Protein AF-W2Y9L9-F1 (afdb_monomer_lite)

Foldseek 3Di:
DVLVVVLVVVCVVDPDLPDEEDADEDDPPPPPPNCVSCPPPNHDYDHDYDPPPPLVPDPCSVQQVVQLVVVCVVPPDDDPVSSVVSSVVSVVVSVVVD

pLDDT: mean 76.4, std 12.86, range [44.5, 93.31]

Structure (mmCIF, N/CA/C/O backbone):
data_AF-W2Y9L9-F1
#
_entry.id   AF-W2Y9L9-F1
#
loop_
_atom_site.group_PDB
_atom_site.id
_atom_site.type_symbol
_atom_site.label_atom_id
_atom_site.label_alt_id
_atom_site.label_comp_id
_atom_site.label_asym_id
_atom_site.label_entity_id
_atom_site.label_seq_id
_atom_site.pdbx_PDB_ins_code
_atom_site.Cartn_x
_atom_site.Cartn_y
_atom_site.Cartn_z
_atom_site.occupancy
_atom_site.B_iso_or_equiv
_atom_site.auth_seq_id
_atom_site.auth_comp_id
_atom_site.auth_asym_id
_atom_site.auth_atom_id
_atom_site.pdbx_PDB_model_num
ATOM 1 N N . MET A 1 1 ? 0.548 -21.871 -11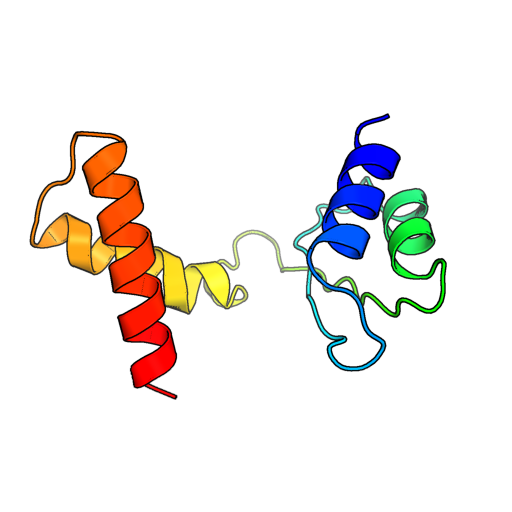.681 1.00 62.22 1 MET A N 1
ATOM 2 C CA . MET A 1 1 ? 1.281 -21.067 -10.677 1.00 62.22 1 MET A CA 1
ATOM 3 C C . MET A 1 1 ? 0.436 -19.873 -10.219 1.00 62.22 1 MET A C 1
ATOM 5 O O . MET A 1 1 ? -0.662 -19.653 -10.718 1.00 62.22 1 MET A O 1
ATOM 9 N N . LEU A 1 2 ? 0.906 -19.126 -9.214 1.00 66.19 2 LEU A N 1
ATOM 10 C CA . LEU A 1 2 ? 0.230 -17.927 -8.699 1.00 66.19 2 LEU A CA 1
ATOM 11 C C . LEU A 1 2 ? 0.106 -16.829 -9.774 1.00 66.19 2 LEU A C 1
ATOM 13 O O . LEU A 1 2 ? -0.908 -16.141 -9.821 1.00 66.19 2 LEU A O 1
ATOM 17 N N . LYS A 1 3 ? 1.091 -16.723 -10.679 1.00 70.38 3 LYS A N 1
ATOM 18 C CA . LYS A 1 3 ? 1.129 -15.717 -11.752 1.00 70.38 3 LYS A CA 1
ATOM 19 C C . LYS A 1 3 ? -0.056 -15.810 -12.714 1.00 70.38 3 LYS A C 1
ATOM 21 O O . LYS A 1 3 ? -0.696 -14.794 -12.956 1.00 70.38 3 LYS A O 1
ATOM 26 N N . GLU A 1 4 ? -0.405 -17.002 -13.214 1.00 77.81 4 GLU A N 1
ATOM 27 C CA . GLU A 1 4 ? -1.486 -17.117 -14.202 1.00 77.81 4 GLU A CA 1
ATOM 28 C C . GLU A 1 4 ? -2.839 -16.816 -13.556 1.00 77.81 4 GLU A C 1
ATOM 30 O O . GLU A 1 4 ? -3.678 -16.143 -14.155 1.00 77.81 4 GLU A O 1
ATOM 35 N N . LYS A 1 5 ? -3.029 -17.250 -12.302 1.00 81.69 5 LYS A N 1
ATOM 36 C CA . LYS A 1 5 ? -4.244 -16.964 -11.528 1.00 81.69 5 LYS A CA 1
ATOM 37 C C . LYS A 1 5 ? -4.400 -15.468 -11.255 1.00 81.69 5 LYS A C 1
ATOM 39 O O . LYS A 1 5 ? -5.479 -14.926 -11.468 1.00 81.69 5 LYS A O 1
ATOM 44 N N . VAL A 1 6 ? -3.328 -14.802 -10.818 1.00 80.12 6 VAL A N 1
ATOM 45 C CA . VAL A 1 6 ? -3.342 -13.364 -10.510 1.00 80.12 6 VAL A CA 1
ATOM 46 C C . VAL A 1 6 ? -3.565 -12.538 -11.775 1.00 80.12 6 VAL A C 1
ATOM 48 O O . VAL A 1 6 ? -4.451 -11.688 -11.785 1.00 80.12 6 VAL A O 1
ATOM 51 N N . SER A 1 7 ? -2.837 -12.818 -12.860 1.00 75.94 7 SER A N 1
ATOM 52 C CA . SER A 1 7 ? -3.016 -12.108 -14.131 1.00 75.94 7 SER A CA 1
ATOM 53 C C . SER A 1 7 ? -4.422 -12.294 -14.696 1.00 75.94 7 SER A C 1
ATOM 55 O O . SER A 1 7 ? -5.036 -11.319 -15.121 1.00 75.94 7 SER A O 1
ATOM 57 N N . SER A 1 8 ? -4.971 -13.512 -14.648 1.00 81.56 8 SER A N 1
ATOM 58 C CA . SER A 1 8 ? -6.338 -13.778 -15.121 1.00 81.56 8 SER A CA 1
ATOM 59 C C . SER A 1 8 ? -7.378 -13.009 -14.305 1.00 81.56 8 SER A C 1
ATOM 61 O O . SER A 1 8 ? -8.216 -12.323 -14.882 1.00 81.56 8 SER A O 1
ATOM 63 N N . ALA A 1 9 ? -7.273 -13.036 -12.972 1.00 84.38 9 ALA A N 1
ATOM 64 C CA . ALA A 1 9 ? -8.196 -12.321 -12.092 1.00 84.38 9 ALA A CA 1
ATOM 65 C C . ALA A 1 9 ? -8.130 -10.794 -12.278 1.00 84.38 9 ALA A C 1
ATOM 67 O O . ALA A 1 9 ? -9.158 -10.118 -12.254 1.00 84.38 9 ALA A O 1
ATOM 68 N N . ILE A 1 10 ? -6.931 -10.234 -12.489 1.00 79.00 10 ILE A N 1
ATOM 69 C CA . ILE A 1 10 ? -6.763 -8.803 -12.787 1.00 79.00 10 ILE A CA 1
ATOM 70 C C . ILE A 1 10 ? -7.465 -8.454 -14.103 1.00 79.00 10 ILE A C 1
ATOM 72 O O . ILE A 1 10 ? -8.221 -7.485 -14.164 1.00 79.00 10 ILE A O 1
ATOM 76 N N . ARG A 1 11 ? -7.254 -9.255 -15.151 1.00 78.00 11 ARG A N 1
ATOM 77 C CA . ARG A 1 11 ? -7.860 -9.017 -16.467 1.00 78.00 11 ARG A CA 1
ATOM 78 C C . ARG A 1 11 ? -9.386 -9.125 -16.428 1.00 78.00 11 ARG A C 1
ATOM 80 O O . ARG A 1 11 ? -10.059 -8.306 -17.044 1.00 78.00 11 ARG A O 1
ATOM 87 N N . GLU A 1 12 ? -9.919 -10.079 -15.666 1.00 84.44 12 GLU A N 1
ATOM 88 C CA . GLU A 1 12 ? -11.360 -10.247 -15.444 1.00 84.44 12 GLU A CA 1
ATOM 89 C C . GLU A 1 12 ? -11.975 -9.042 -14.719 1.00 84.44 12 GLU A C 1
ATOM 91 O O . GLU A 1 12 ? -13.015 -8.523 -15.121 1.00 84.44 12 GLU A O 1
ATOM 96 N N . LYS A 1 13 ? -11.324 -8.563 -13.654 1.00 84.00 13 LYS A N 1
ATOM 97 C CA . LYS A 1 13 ? -11.854 -7.487 -12.806 1.00 84.00 13 LYS A CA 1
ATOM 98 C C . LYS A 1 13 ? -11.776 -6.106 -13.470 1.00 84.00 13 LYS A C 1
ATOM 100 O O . LYS A 1 13 ? -12.585 -5.232 -13.152 1.00 84.00 13 LYS A O 1
ATOM 105 N N . TRP A 1 14 ? -10.815 -5.895 -14.372 1.00 75.38 14 TRP A N 1
ATOM 106 C CA . TRP A 1 14 ? -10.581 -4.614 -15.050 1.00 75.38 14 TRP A CA 1
ATOM 107 C C . TRP A 1 14 ? -10.442 -4.777 -16.574 1.00 75.38 14 TRP A C 1
ATOM 109 O O . TRP A 1 14 ? -9.345 -4.627 -17.115 1.00 75.38 14 TRP A O 1
ATOM 119 N N . PRO A 1 15 ? -11.546 -5.031 -17.298 1.00 69.06 15 PRO A N 1
ATOM 120 C CA . PRO A 1 15 ? -11.505 -5.165 -18.749 1.00 69.06 15 PRO A CA 1
ATOM 121 C C . PRO A 1 15 ? -11.313 -3.791 -19.425 1.00 69.06 15 PRO A C 1
ATOM 123 O O . PRO A 1 15 ? -12.186 -2.927 -19.345 1.00 69.06 15 PRO A O 1
ATOM 126 N N . GLY A 1 16 ? -10.181 -3.558 -20.107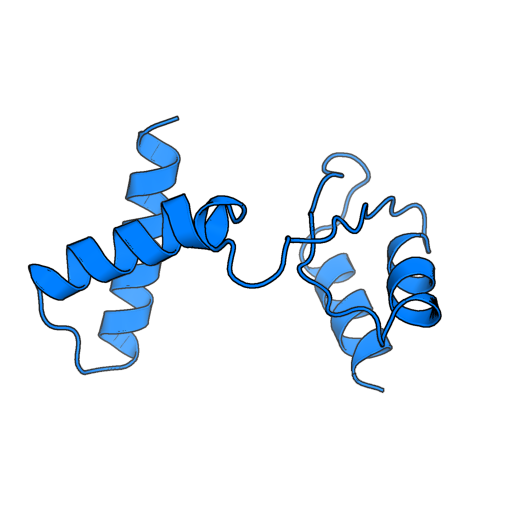 1.00 66.94 16 GLY A N 1
ATOM 127 C CA . GLY A 1 16 ? -10.022 -2.406 -21.014 1.00 66.94 16 GLY A CA 1
ATOM 128 C C . GLY A 1 16 ? -8.599 -1.861 -21.235 1.00 66.94 16 GLY A C 1
ATOM 129 O O . GLY A 1 16 ? -7.715 -1.984 -20.396 1.00 66.94 16 GLY A O 1
ATOM 130 N N . TRP A 1 17 ? -8.406 -1.18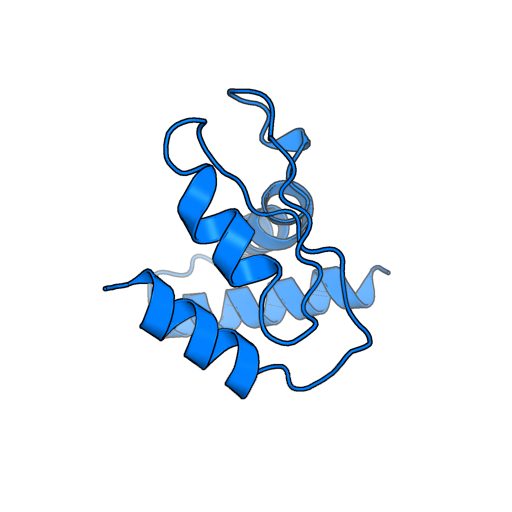4 -22.379 1.00 56.06 17 TRP A N 1
ATOM 131 C CA . TRP A 1 17 ? -7.142 -0.573 -22.852 1.00 56.06 17 TRP A CA 1
ATOM 132 C C . TRP A 1 17 ? -6.796 0.775 -22.184 1.00 56.06 17 TRP A C 1
ATOM 134 O O . TRP A 1 17 ? -5.657 1.238 -22.223 1.00 56.06 17 TRP A O 1
ATOM 144 N N . LYS A 1 18 ? -7.774 1.437 -21.553 1.00 55.47 18 LYS A N 1
ATOM 145 C CA . LYS A 1 18 ? -7.596 2.748 -20.909 1.00 55.47 18 LYS A CA 1
ATOM 146 C C . LYS A 1 18 ? -7.483 2.588 -19.400 1.00 55.47 18 LYS A C 1
ATOM 148 O O . LYS A 1 18 ? -8.503 2.681 -18.719 1.00 55.47 18 LYS A O 1
ATOM 153 N N . ARG A 1 19 ? -6.263 2.350 -18.912 1.00 57.47 19 ARG A N 1
ATOM 154 C CA . ARG A 1 19 ? -5.776 2.628 -17.541 1.00 57.47 19 ARG A CA 1
ATOM 155 C C . ARG A 1 19 ? -4.436 1.916 -17.359 1.00 57.47 19 ARG A C 1
ATOM 157 O O . ARG A 1 19 ? -4.397 0.764 -16.946 1.00 57.47 19 ARG A O 1
ATOM 164 N N . GLN A 1 20 ? -3.333 2.557 -17.744 1.00 54.50 20 GLN A N 1
ATOM 165 C CA . GLN A 1 20 ? -2.019 1.905 -17.730 1.00 54.50 20 GLN A CA 1
ATOM 166 C C . GLN A 1 20 ? -0.938 2.807 -17.149 1.00 54.50 20 GLN A C 1
ATOM 168 O O . GLN A 1 20 ? -0.117 3.376 -17.860 1.00 54.50 20 GLN A O 1
ATOM 173 N N . GLN A 1 21 ? -0.937 2.886 -15.823 1.00 50.22 21 GLN A N 1
ATOM 174 C CA . GLN A 1 21 ? 0.282 3.044 -15.040 1.00 50.22 21 GLN A CA 1
ATOM 175 C C . GLN A 1 21 ? -0.010 2.525 -13.634 1.00 50.22 21 GLN A C 1
ATOM 177 O O . GLN A 1 21 ? -0.517 3.240 -12.778 1.00 50.22 21 GLN A O 1
ATOM 182 N N . TYR A 1 22 ? 0.268 1.244 -13.417 1.00 53.28 22 TYR A N 1
ATOM 183 C CA . TYR A 1 22 ? 0.298 0.666 -12.081 1.00 53.28 22 TYR A CA 1
ATOM 184 C C . TYR A 1 22 ? 1.745 0.306 -11.787 1.00 53.28 22 TYR A C 1
ATOM 186 O O . TYR A 1 22 ? 2.285 -0.616 -12.391 1.00 53.28 22 TYR A O 1
ATOM 194 N N . ALA A 1 23 ? 2.371 1.081 -10.903 1.00 49.25 23 ALA A N 1
ATOM 195 C CA . ALA A 1 23 ? 3.689 0.781 -10.375 1.00 49.25 23 ALA A CA 1
ATOM 196 C C . ALA A 1 23 ? 3.541 -0.315 -9.317 1.00 49.25 23 ALA A C 1
ATOM 198 O O . ALA A 1 23 ? 3.030 -0.072 -8.226 1.00 49.25 23 ALA A O 1
ATOM 199 N N . TYR A 1 24 ? 3.962 -1.532 -9.643 1.00 51.31 24 TYR A N 1
ATOM 200 C CA . TYR A 1 24 ? 4.110 -2.575 -8.637 1.00 51.31 24 TYR A CA 1
ATOM 201 C C . TYR A 1 24 ? 5.483 -2.464 -7.976 1.00 51.31 24 TYR A C 1
ATOM 203 O O . TYR A 1 24 ? 6.508 -2.369 -8.650 1.00 51.31 24 TYR A O 1
ATOM 211 N N . LYS A 1 25 ? 5.475 -2.546 -6.647 1.00 57.50 25 LYS A N 1
ATOM 212 C CA . LYS A 1 25 ? 6.635 -2.793 -5.791 1.00 57.50 25 LYS A CA 1
ATOM 213 C C . LYS A 1 25 ? 7.262 -4.135 -6.173 1.00 57.50 25 LYS A C 1
ATOM 215 O O . LYS A 1 25 ? 6.572 -5.150 -6.126 1.00 57.50 25 LYS A O 1
ATOM 220 N N . MET A 1 26 ? 8.549 -4.172 -6.509 1.00 55.69 26 MET A N 1
ATOM 221 C CA . MET A 1 26 ? 9.242 -5.445 -6.724 1.00 55.69 26 MET A CA 1
ATOM 222 C C . MET A 1 26 ? 10.692 -5.372 -6.247 1.00 55.69 26 MET A C 1
ATOM 224 O O . MET A 1 26 ? 11.466 -4.530 -6.693 1.00 55.69 26 MET A O 1
ATOM 228 N N . THR A 1 27 ? 11.060 -6.279 -5.346 1.00 53.34 27 THR A N 1
ATOM 229 C CA . THR A 1 27 ? 12.453 -6.593 -5.008 1.00 53.34 27 THR A CA 1
ATOM 230 C C . THR A 1 27 ? 13.081 -7.321 -6.207 1.00 53.34 27 THR A C 1
ATOM 232 O O . THR A 1 27 ? 12.412 -8.150 -6.818 1.00 53.34 27 THR A O 1
ATOM 235 N N . MET A 1 28 ? 14.342 -7.033 -6.555 1.00 52.09 28 MET A N 1
ATOM 236 C CA . MET A 1 28 ? 15.011 -7.372 -7.837 1.00 52.09 28 MET A CA 1
ATOM 237 C C . MET A 1 28 ? 14.967 -8.838 -8.346 1.00 52.09 28 MET A C 1
ATOM 239 O O . MET A 1 28 ? 15.430 -9.104 -9.449 1.00 52.09 28 MET A O 1
ATOM 243 N N . LEU A 1 29 ? 14.415 -9.800 -7.606 1.00 51.62 29 LEU A N 1
ATOM 244 C CA . LEU A 1 29 ? 14.532 -11.237 -7.886 1.00 51.62 29 LEU A CA 1
ATOM 245 C C . LEU A 1 29 ? 13.441 -11.837 -8.800 1.00 51.62 29 LEU A C 1
ATOM 247 O O . LEU A 1 29 ? 13.554 -13.001 -9.166 1.00 51.62 29 LEU A O 1
ATOM 251 N N 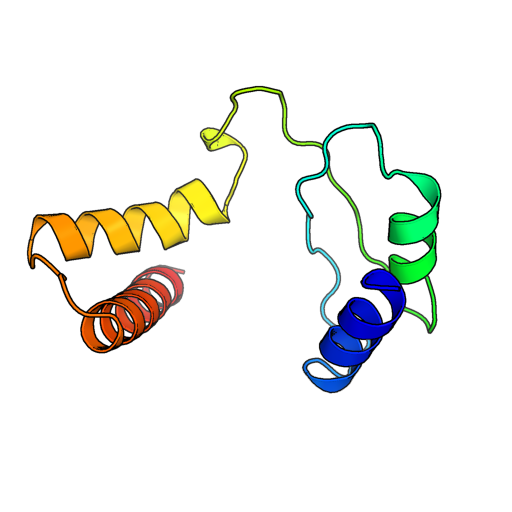. ILE A 1 30 ? 12.402 -11.089 -9.198 1.00 56.25 30 ILE A N 1
ATOM 252 C CA . ILE A 1 30 ? 11.225 -11.641 -9.918 1.00 56.25 30 ILE A CA 1
ATOM 253 C C . ILE A 1 30 ? 10.951 -10.891 -11.240 1.00 56.25 30 ILE A C 1
ATOM 255 O O . ILE A 1 30 ? 9.815 -10.562 -11.579 1.00 56.25 30 ILE A O 1
ATOM 259 N N . TYR A 1 31 ? 12.013 -10.543 -11.971 1.00 65.88 31 TYR A N 1
ATOM 260 C CA . TYR A 1 31 ? 11.944 -9.541 -13.041 1.00 65.88 31 TYR A CA 1
ATOM 261 C C . TYR A 1 31 ? 11.313 -10.046 -14.353 1.00 65.88 31 TYR A C 1
ATOM 263 O O . TYR A 1 31 ? 10.521 -9.336 -14.958 1.00 65.88 31 TYR A O 1
ATOM 271 N N . GLY A 1 32 ? 11.622 -11.267 -14.803 1.00 72.38 32 GLY A N 1
ATOM 272 C CA . GLY A 1 32 ? 11.266 -11.705 -16.163 1.00 72.38 32 GLY A CA 1
ATOM 273 C C . GLY A 1 32 ? 9.789 -12.061 -16.357 1.00 72.38 32 GLY A C 1
ATOM 274 O O . GLY A 1 32 ? 9.100 -11.484 -17.195 1.00 72.38 32 GLY A O 1
ATOM 275 N N . GLU A 1 33 ? 9.286 -13.016 -15.575 1.00 76.12 33 GLU A N 1
ATOM 276 C CA . GLU A 1 33 ? 7.968 -13.613 -15.831 1.00 76.12 33 GLU A CA 1
ATOM 277 C C . GLU A 1 33 ? 6.800 -12.665 -15.536 1.00 76.12 33 GLU A C 1
ATOM 279 O O . GLU A 1 33 ? 5.788 -12.682 -16.235 1.00 76.12 33 GLU A O 1
ATOM 284 N N . VAL A 1 34 ? 6.931 -11.825 -14.507 1.00 74.25 34 VAL A N 1
ATOM 285 C CA . VAL A 1 34 ? 5.871 -10.886 -14.110 1.00 74.25 34 VAL A CA 1
ATOM 286 C C . VAL A 1 34 ? 5.792 -9.714 -15.084 1.00 74.25 34 VAL A C 1
ATOM 288 O O . VAL A 1 34 ? 4.693 -9.281 -15.430 1.00 74.25 34 VAL A O 1
ATOM 291 N N . VAL A 1 35 ? 6.940 -9.239 -15.580 1.00 75.31 35 VAL A N 1
ATOM 292 C CA . VAL A 1 35 ? 6.978 -8.227 -16.643 1.00 75.31 35 VAL A CA 1
ATOM 293 C C . VAL A 1 35 ? 6.362 -8.788 -17.921 1.00 75.31 35 VAL A C 1
ATOM 295 O O . VAL A 1 35 ? 5.501 -8.131 -18.498 1.00 75.31 35 VAL A O 1
ATOM 298 N N . ALA A 1 36 ? 6.719 -10.013 -18.324 1.00 79.19 36 ALA A N 1
ATOM 299 C CA . ALA A 1 36 ? 6.123 -10.656 -19.495 1.00 79.19 36 ALA A CA 1
ATOM 300 C C . ALA A 1 36 ? 4.590 -10.750 -19.377 1.00 79.19 36 ALA A C 1
ATOM 302 O O . ALA A 1 36 ? 3.873 -10.276 -20.258 1.00 79.19 36 ALA A O 1
ATOM 303 N N . ALA A 1 37 ? 4.075 -11.233 -18.242 1.00 78.44 37 ALA A N 1
ATOM 304 C CA . ALA A 1 37 ? 2.634 -11.336 -18.001 1.00 78.44 37 ALA A CA 1
ATOM 305 C C . ALA A 1 37 ? 1.908 -9.973 -17.989 1.00 78.44 37 ALA A C 1
ATOM 307 O O . ALA A 1 37 ? 0.733 -9.885 -18.359 1.00 78.44 37 ALA A O 1
ATOM 308 N N . GLY A 1 38 ? 2.596 -8.905 -17.571 1.00 75.62 38 GLY A N 1
ATOM 309 C CA . GLY A 1 38 ? 2.090 -7.530 -17.585 1.00 75.62 38 GLY A CA 1
ATOM 310 C C . GLY A 1 38 ? 2.092 -6.859 -18.965 1.00 75.62 38 GLY A C 1
ATOM 311 O O . GLY A 1 38 ? 1.472 -5.803 -19.122 1.00 75.62 38 GLY A O 1
ATOM 312 N N . LEU A 1 39 ? 2.776 -7.458 -19.945 1.00 78.75 39 LEU A N 1
ATOM 313 C CA . LEU A 1 39 ? 2.839 -7.006 -21.341 1.00 78.75 39 LEU A CA 1
ATOM 314 C C . LEU A 1 39 ? 1.968 -7.848 -22.293 1.00 78.75 39 LEU A C 1
ATOM 316 O O . LEU A 1 39 ? 1.717 -7.467 -23.436 1.00 78.75 39 LEU A O 1
ATOM 320 N N . GLU A 1 40 ? 1.498 -9.002 -21.833 1.00 78.12 40 GLU A N 1
ATOM 321 C CA . GLU A 1 40 ? 0.615 -9.889 -22.584 1.00 78.12 40 GLU A CA 1
ATOM 322 C C . GLU A 1 40 ? -0.772 -9.283 -22.855 1.00 78.12 40 GLU A C 1
ATOM 324 O O . GLU A 1 40 ? -1.285 -8.451 -22.106 1.00 78.12 40 GLU A O 1
ATOM 329 N N . GLN A 1 41 ? -1.432 -9.778 -23.909 1.00 76.88 41 GLN A N 1
ATOM 330 C CA . GLN A 1 41 ? -2.831 -9.460 -24.240 1.00 76.88 41 GLN A CA 1
ATOM 331 C C . GLN A 1 41 ? -3.116 -7.947 -24.348 1.00 76.88 41 GLN A C 1
ATOM 333 O O . GLN A 1 41 ? -4.206 -7.482 -24.019 1.00 76.88 41 GLN A O 1
ATOM 338 N N . GLY A 1 42 ? -2.127 -7.166 -24.797 1.00 75.44 42 GLY A N 1
ATOM 339 C CA . GLY A 1 42 ? -2.255 -5.717 -24.980 1.00 75.44 42 GLY A CA 1
ATOM 340 C C . GLY A 1 42 ? -2.164 -4.896 -23.688 1.00 75.44 42 GLY A C 1
ATOM 341 O O . GLY A 1 42 ? -2.402 -3.685 -23.711 1.00 75.44 42 GLY A O 1
ATOM 342 N N . TRP A 1 43 ? -1.812 -5.516 -22.560 1.00 75.88 43 TRP A N 1
ATOM 343 C CA . TRP A 1 43 ? -1.519 -4.787 -21.331 1.00 75.88 43 TRP A CA 1
ATOM 344 C C . TRP A 1 43 ? -0.152 -4.091 -21.436 1.00 75.88 43 TRP A C 1
ATOM 346 O O . TRP A 1 43 ? 0.762 -4.595 -22.076 1.00 75.88 43 TRP A O 1
ATOM 356 N N . LYS A 1 44 ? -0.002 -2.899 -20.848 1.00 73.44 44 LYS A N 1
ATOM 357 C CA . LYS A 1 44 ? 1.297 -2.211 -20.701 1.00 73.44 44 LYS A CA 1
ATOM 358 C C . LYS A 1 44 ? 1.508 -1.831 -19.244 1.00 73.44 44 LYS A C 1
ATOM 360 O O . LYS A 1 44 ? 1.455 -0.662 -18.859 1.00 73.44 44 LYS A O 1
ATOM 365 N N . VAL A 1 45 ? 1.696 -2.842 -18.404 1.00 72.94 45 VAL A N 1
ATOM 366 C CA . VAL A 1 45 ? 2.044 -2.622 -17.000 1.00 72.94 45 VAL A CA 1
ATOM 367 C C . VAL A 1 45 ? 3.492 -2.138 -16.918 1.00 72.94 45 VAL A C 1
ATOM 369 O O . VAL A 1 45 ? 4.407 -2.791 -17.413 1.00 72.94 45 VAL A O 1
ATOM 372 N N . LYS A 1 46 ? 3.707 -0.978 -16.290 1.00 70.12 46 LYS A N 1
ATOM 373 C CA . LYS A 1 46 ? 5.045 -0.445 -16.011 1.00 70.12 46 LYS A CA 1
ATOM 374 C C . LYS A 1 46 ? 5.430 -0.770 -14.576 1.00 70.12 46 LYS A C 1
ATOM 376 O O . LYS A 1 46 ? 4.861 -0.212 -13.645 1.00 70.12 46 LYS A O 1
ATOM 381 N N . MET A 1 47 ? 6.424 -1.630 -14.406 1.00 70.06 47 MET A N 1
ATOM 382 C CA . MET A 1 47 ? 7.006 -1.906 -13.094 1.00 70.06 47 MET A CA 1
ATOM 383 C C . MET A 1 47 ? 7.985 -0.782 -12.747 1.00 70.06 47 MET A C 1
ATOM 385 O O . MET A 1 47 ? 8.857 -0.458 -13.553 1.00 70.06 47 MET A O 1
ATOM 389 N N . VAL A 1 48 ? 7.841 -0.178 -11.567 1.00 70.31 48 VAL A N 1
ATOM 390 C CA . VAL A 1 48 ? 8.738 0.882 -11.085 1.00 70.31 48 VAL A CA 1
ATOM 391 C C . VAL A 1 48 ? 9.372 0.401 -9.791 1.00 70.31 48 VAL A C 1
ATOM 393 O O . VAL A 1 48 ? 8.677 -0.061 -8.887 1.00 70.31 48 VAL A O 1
ATOM 396 N N . CYS A 1 49 ? 10.698 0.483 -9.711 1.00 70.56 49 CYS A N 1
ATOM 397 C CA . CYS A 1 49 ? 11.413 0.106 -8.502 1.00 70.56 49 CYS A CA 1
ATOM 398 C C . CYS A 1 49 ? 11.185 1.166 -7.422 1.00 70.56 49 CYS A C 1
ATOM 400 O O . CYS A 1 49 ? 11.353 2.358 -7.680 1.00 70.56 49 CYS A O 1
ATOM 402 N N . GLN A 1 50 ? 10.835 0.731 -6.214 1.00 69.69 50 GLN A N 1
ATOM 403 C CA . GLN A 1 50 ? 10.929 1.592 -5.044 1.00 69.69 50 GLN A CA 1
ATOM 404 C C . GLN A 1 50 ? 12.320 1.483 -4.441 1.00 69.69 50 GLN A C 1
ATOM 406 O O . GLN A 1 50 ? 12.796 0.359 -4.244 1.00 69.69 50 GLN A O 1
ATOM 411 N N . PRO A 1 51 ? 12.959 2.613 -4.099 1.00 71.81 51 PRO A N 1
ATOM 412 C CA . PRO A 1 51 ? 14.202 2.574 -3.356 1.00 71.81 51 PRO A CA 1
ATOM 413 C C . PRO A 1 51 ? 14.024 1.819 -2.034 1.00 71.81 51 PRO A C 1
ATOM 415 O O . PRO 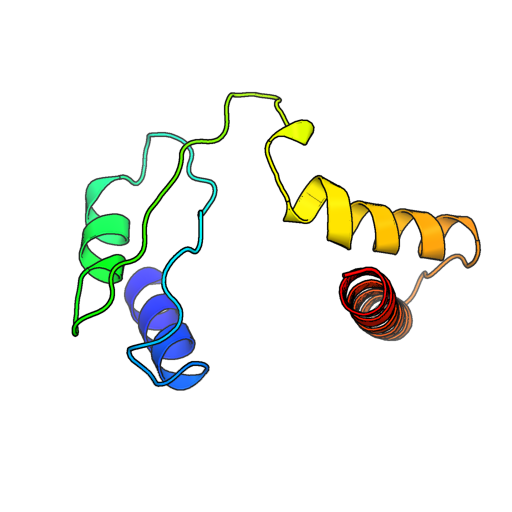A 1 51 ? 12.949 1.794 -1.422 1.00 71.81 51 PRO A O 1
ATOM 418 N N . HIS A 1 52 ? 15.092 1.157 -1.598 1.00 68.94 52 HIS A N 1
ATOM 419 C CA . HIS A 1 52 ? 15.060 0.394 -0.360 1.00 68.94 52 HIS A CA 1
ATOM 420 C C . HIS A 1 52 ? 14.800 1.335 0.828 1.00 68.94 52 HIS A C 1
ATOM 422 O O . HIS A 1 52 ? 15.474 2.351 0.955 1.00 68.94 52 HIS A O 1
ATOM 428 N N . ARG A 1 53 ? 13.853 0.975 1.709 1.00 76.00 53 ARG A N 1
ATOM 429 C CA . ARG A 1 53 ? 13.431 1.779 2.879 1.00 76.00 53 ARG A CA 1
ATOM 430 C C . ARG A 1 53 ? 12.861 3.171 2.548 1.00 76.00 53 ARG A C 1
ATOM 432 O O . ARG A 1 53 ? 12.922 4.049 3.400 1.00 76.00 53 ARG A O 1
ATOM 439 N N . SER A 1 54 ? 12.246 3.345 1.379 1.00 79.12 54 SER A N 1
ATOM 440 C CA . SER A 1 54 ? 11.579 4.600 0.995 1.00 79.12 54 SER A CA 1
ATOM 441 C C . SER A 1 54 ? 10.052 4.454 0.925 1.00 79.12 54 SER A C 1
ATOM 443 O O . SER A 1 54 ? 9.490 4.370 -0.171 1.00 79.12 54 SER A O 1
ATOM 445 N N . PRO A 1 55 ? 9.351 4.372 2.075 1.00 72.25 55 PRO A N 1
ATOM 446 C CA . PRO A 1 55 ? 7.884 4.310 2.107 1.00 72.25 55 PRO A CA 1
ATOM 447 C C . PRO A 1 55 ? 7.234 5.591 1.558 1.00 72.25 55 PRO A C 1
ATOM 449 O O . PRO A 1 55 ? 6.129 5.556 1.028 1.00 72.25 55 PRO A O 1
ATOM 452 N N . ASP A 1 56 ? 7.954 6.711 1.610 1.00 77.44 56 ASP A N 1
ATOM 453 C CA . ASP A 1 56 ? 7.613 7.992 0.992 1.00 77.44 56 ASP A CA 1
ATOM 454 C C . ASP A 1 56 ? 7.541 7.923 -0.543 1.00 77.44 56 ASP A C 1
ATOM 456 O O . ASP A 1 56 ? 6.864 8.726 -1.175 1.00 77.44 56 ASP A O 1
ATOM 460 N N . CYS A 1 57 ? 8.164 6.921 -1.164 1.00 71.75 57 CYS A N 1
ATOM 461 C CA . CYS A 1 57 ? 8.052 6.678 -2.601 1.00 71.75 57 CYS A CA 1
ATOM 462 C C . CYS A 1 57 ? 6.825 5.817 -2.971 1.00 71.75 57 CYS A C 1
ATOM 464 O O . CYS A 1 57 ? 6.699 5.394 -4.126 1.00 71.75 57 CYS A O 1
ATOM 466 N N . ASN A 1 58 ? 5.928 5.499 -2.022 1.00 76.75 58 ASN A N 1
ATOM 467 C CA . ASN A 1 58 ? 4.714 4.716 -2.263 1.00 76.75 58 ASN A CA 1
ATOM 468 C C . ASN A 1 58 ? 3.443 5.542 -2.100 1.00 76.75 58 ASN A C 1
ATOM 470 O O . ASN A 1 58 ? 3.053 5.885 -0.987 1.00 76.75 58 ASN A O 1
ATOM 474 N N . ILE A 1 59 ? 2.706 5.747 -3.191 1.00 76.62 59 ILE A N 1
ATOM 475 C CA . ILE A 1 59 ? 1.407 6.423 -3.116 1.00 76.62 59 ILE A CA 1
ATOM 476 C C . ILE A 1 59 ? 0.401 5.663 -2.234 1.00 76.62 59 ILE A C 1
ATOM 478 O O . ILE A 1 59 ? -0.439 6.284 -1.588 1.00 76.62 59 ILE A O 1
ATOM 482 N N . LEU A 1 60 ? 0.489 4.327 -2.161 1.00 77.94 60 LEU A N 1
ATOM 483 C CA . LEU A 1 60 ? -0.389 3.533 -1.298 1.00 77.94 60 LEU A CA 1
ATOM 484 C C . LEU A 1 60 ? -0.057 3.724 0.185 1.00 77.94 60 LEU A C 1
ATOM 486 O O . LEU A 1 60 ? -0.985 3.824 0.990 1.00 77.94 60 LEU A O 1
ATOM 490 N N . ASP A 1 61 ? 1.233 3.814 0.530 1.00 80.69 61 ASP A N 1
ATOM 491 C CA . ASP A 1 61 ? 1.662 4.033 1.916 1.00 80.69 61 ASP A CA 1
ATOM 492 C C . ASP A 1 61 ? 1.348 5.478 2.343 1.00 80.69 61 ASP A C 1
ATOM 494 O O . ASP A 1 61 ? 0.808 5.692 3.428 1.00 80.69 61 ASP A O 1
ATOM 498 N N . LEU A 1 62 ? 1.582 6.453 1.454 1.00 80.38 62 LEU A N 1
ATOM 499 C CA . LEU A 1 62 ? 1.312 7.873 1.697 1.00 80.38 62 LEU A CA 1
ATOM 500 C C . LEU A 1 62 ? -0.176 8.217 1.810 1.00 80.38 62 LEU A C 1
ATOM 502 O O . LEU A 1 62 ? -0.539 9.066 2.617 1.00 80.38 62 LEU A O 1
ATOM 506 N N . ALA A 1 63 ? -1.038 7.609 0.992 1.00 82.81 63 ALA A N 1
ATOM 507 C CA . ALA A 1 63 ? -2.448 7.986 0.940 1.00 82.81 63 ALA A CA 1
ATOM 508 C C . ALA A 1 63 ? -3.336 7.020 1.733 1.00 82.81 63 ALA A C 1
ATOM 510 O O . ALA A 1 63 ? -3.984 7.410 2.704 1.00 82.81 63 ALA A O 1
ATOM 511 N N . ILE A 1 64 ? -3.385 5.747 1.329 1.00 85.94 64 ILE A N 1
ATOM 512 C CA . ILE A 1 64 ? -4.386 4.802 1.843 1.00 85.94 64 ILE A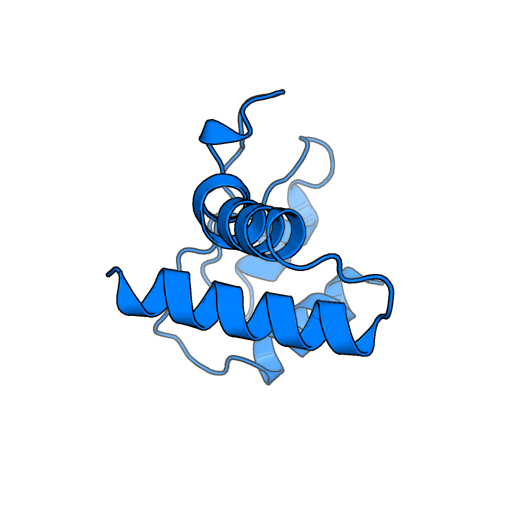 CA 1
ATOM 513 C C . ILE A 1 64 ? -3.999 4.280 3.224 1.00 85.94 64 ILE A C 1
ATOM 515 O O . ILE A 1 64 ? -4.838 4.301 4.124 1.00 85.94 64 ILE A O 1
ATOM 519 N N . PHE A 1 65 ? -2.762 3.816 3.424 1.00 87.19 65 PHE A N 1
ATOM 520 C CA . PHE A 1 65 ? -2.368 3.304 4.740 1.00 87.19 65 PHE A CA 1
ATOM 521 C C . PHE A 1 65 ? -2.284 4.408 5.785 1.00 87.19 65 PHE A C 1
ATOM 523 O O . PHE A 1 65 ? -2.750 4.190 6.902 1.00 87.19 65 PHE A O 1
ATOM 530 N N . TYR A 1 66 ? -1.827 5.603 5.408 1.00 89.62 66 TYR A N 1
ATOM 531 C CA . TYR A 1 66 ? -1.916 6.774 6.275 1.00 89.62 66 TYR A CA 1
ATOM 532 C C . TYR A 1 66 ? -3.364 7.076 6.695 1.00 89.62 66 TYR A C 1
ATOM 534 O O . TYR A 1 66 ? -3.645 7.242 7.883 1.00 89.62 66 TYR A O 1
ATOM 542 N N . ALA A 1 67 ? -4.314 7.084 5.752 1.00 90.88 67 ALA A N 1
ATOM 543 C CA . ALA A 1 67 ? -5.726 7.309 6.060 1.00 90.88 67 ALA A CA 1
ATOM 544 C C . ALA A 1 67 ? -6.314 6.212 6.966 1.00 90.88 67 ALA A C 1
ATOM 546 O O . ALA A 1 67 ? -7.024 6.525 7.921 1.00 90.88 67 ALA A O 1
ATOM 547 N N . ILE A 1 68 ? -5.989 4.937 6.717 1.00 92.25 68 ILE A N 1
ATOM 548 C CA . ILE A 1 68 ? -6.408 3.817 7.574 1.00 92.25 68 ILE A CA 1
ATOM 549 C C . ILE A 1 68 ? -5.860 3.999 8.991 1.00 92.25 68 ILE A C 1
ATOM 551 O O . ILE A 1 68 ? -6.635 3.963 9.942 1.00 92.25 68 ILE A O 1
ATOM 555 N N . GLN A 1 69 ? -4.559 4.257 9.138 1.00 91.06 69 GLN A N 1
ATOM 556 C CA . GLN A 1 69 ? -3.926 4.470 10.442 1.00 91.06 69 GLN A CA 1
ATOM 557 C C . GLN A 1 69 ? -4.526 5.673 11.178 1.00 91.06 69 GLN A C 1
ATOM 559 O O . GLN A 1 69 ? -4.784 5.589 12.375 1.00 91.06 69 GLN A O 1
ATOM 564 N N . SER A 1 70 ? -4.812 6.768 10.469 1.00 92.38 70 SER A N 1
ATOM 565 C CA . SER A 1 70 ? -5.457 7.957 11.039 1.00 92.38 70 SER A CA 1
ATOM 566 C C . SER A 1 70 ? -6.859 7.655 11.579 1.00 92.38 70 SER A C 1
ATOM 568 O O . SER A 1 70 ? -7.213 8.088 12.678 1.00 92.38 70 SER A O 1
ATOM 570 N N . ILE A 1 71 ? -7.649 6.865 10.842 1.00 91.62 71 ILE A N 1
ATOM 571 C CA . ILE A 1 71 ? -8.978 6.430 11.288 1.00 91.62 71 ILE A CA 1
ATOM 572 C C . ILE A 1 71 ? -8.851 5.502 12.498 1.00 91.62 71 ILE A C 1
ATOM 574 O O . ILE A 1 71 ? -9.525 5.728 13.498 1.00 91.62 71 ILE A O 1
ATOM 578 N N . GLN A 1 72 ? -7.956 4.514 12.444 1.00 93.31 72 GLN A N 1
ATOM 579 C CA . GLN A 1 72 ? -7.747 3.554 13.532 1.00 93.31 72 GLN A CA 1
ATOM 580 C C . GLN A 1 72 ? -7.233 4.207 14.818 1.00 93.31 72 GLN A C 1
ATOM 582 O O . GLN A 1 72 ? -7.609 3.793 15.911 1.00 93.31 72 GLN A O 1
ATOM 587 N N . TYR A 1 73 ? -6.411 5.252 14.698 1.00 92.62 73 TYR A N 1
ATOM 588 C CA . TYR A 1 73 ? -5.939 6.034 15.839 1.00 92.62 73 TYR A CA 1
ATOM 589 C C . TYR A 1 73 ? -7.092 6.726 16.579 1.00 92.62 73 TYR A C 1
ATOM 591 O O . TYR A 1 73 ? -7.079 6.824 17.803 1.00 92.62 73 TYR A O 1
ATOM 599 N N . ARG A 1 74 ? -8.107 7.200 15.845 1.00 91.56 74 ARG A N 1
ATOM 600 C CA . ARG A 1 74 ? -9.294 7.854 16.424 1.00 91.56 74 ARG A CA 1
ATOM 601 C C . ARG A 1 74 ? -10.365 6.857 16.860 1.00 91.56 74 ARG A C 1
ATOM 603 O O . ARG A 1 74 ? -11.133 7.149 17.771 1.00 91.56 74 ARG A O 1
ATOM 610 N N . GLN A 1 75 ? -10.454 5.725 16.171 1.00 89.25 75 GLN A N 1
ATOM 611 C CA . GLN A 1 75 ? -11.464 4.692 16.361 1.00 89.25 75 GLN A CA 1
ATOM 612 C C . GLN A 1 75 ? -10.776 3.326 16.309 1.00 89.25 75 GLN A C 1
ATOM 614 O O . GLN A 1 75 ? -10.552 2.803 15.213 1.00 89.25 75 GLN A O 1
ATOM 619 N N . PRO A 1 76 ? -10.423 2.746 17.469 1.00 88.19 76 PRO A N 1
ATOM 620 C CA . PRO A 1 76 ? -9.792 1.437 17.519 1.00 88.19 76 PRO A CA 1
ATOM 621 C C . PRO A 1 76 ? -10.657 0.403 16.796 1.00 88.19 76 PRO A C 1
ATOM 623 O O . PRO A 1 76 ? -11.815 0.202 17.152 1.00 88.19 76 PRO A O 1
ATOM 626 N N . THR A 1 77 ? -10.097 -0.242 15.775 1.00 89.31 77 THR A N 1
ATOM 627 C CA . THR A 1 77 ? -10.758 -1.336 15.056 1.00 89.31 77 THR A CA 1
ATOM 628 C C . THR A 1 77 ? -10.077 -2.642 15.405 1.00 89.31 77 THR A C 1
ATOM 630 O O . THR A 1 77 ? -8.913 -2.836 15.047 1.00 89.31 77 THR A O 1
ATOM 633 N N . ASN A 1 78 ? -10.805 -3.540 16.057 1.00 89.06 78 ASN A N 1
ATOM 634 C CA . ASN A 1 78 ? -10.251 -4.803 16.549 1.00 89.06 78 ASN A CA 1
ATOM 635 C C . ASN A 1 78 ? -10.884 -6.021 15.866 1.00 89.06 78 ASN A C 1
ATOM 637 O O . ASN A 1 78 ? -10.463 -7.150 16.107 1.00 89.06 78 ASN A O 1
ATOM 641 N N . GLN A 1 79 ? -11.881 -5.799 15.006 1.00 92.69 79 GLN A N 1
ATOM 642 C CA . GLN A 1 79 ? -12.560 -6.841 14.242 1.00 92.69 79 GLN A CA 1
ATOM 643 C C . GLN A 1 79 ? -12.328 -6.682 12.736 1.00 92.69 79 GLN A C 1
ATOM 645 O O . GLN A 1 79 ? -12.148 -5.578 12.218 1.00 92.69 79 GLN A O 1
ATOM 650 N N . ILE A 1 80 ? -12.375 -7.799 12.006 1.00 92.12 80 ILE A N 1
ATOM 651 C CA . ILE A 1 80 ? -12.153 -7.821 10.550 1.00 92.12 80 ILE A CA 1
ATOM 652 C C . ILE A 1 80 ? -13.196 -6.965 9.820 1.00 92.12 80 ILE A C 1
ATOM 654 O O . ILE A 1 80 ? -12.846 -6.196 8.924 1.00 92.12 80 ILE A O 1
ATOM 658 N N . ASP A 1 81 ? -14.463 -7.040 10.225 1.00 93.06 81 ASP A N 1
ATOM 659 C CA . ASP A 1 81 ? -15.533 -6.254 9.603 1.00 93.06 81 ASP A CA 1
ATOM 660 C C . ASP A 1 81 ? -15.331 -4.747 9.794 1.00 93.06 81 ASP A C 1
ATOM 662 O O . ASP A 1 81 ? -15.597 -3.952 8.889 1.00 93.06 81 ASP A O 1
ATOM 666 N N . GLU A 1 82 ? -14.817 -4.341 10.955 1.00 91.31 82 GLU A N 1
ATOM 667 C CA . GLU A 1 82 ? -14.461 -2.951 11.242 1.00 91.31 82 GLU A CA 1
ATOM 668 C C . GLU A 1 82 ? -13.277 -2.504 10.388 1.00 91.31 82 GLU A C 1
ATOM 670 O O . GLU A 1 82 ? -13.311 -1.418 9.813 1.00 91.31 82 GLU A O 1
ATOM 675 N N . LEU A 1 83 ? -12.269 -3.362 10.215 1.00 91.25 83 LEU A N 1
ATOM 676 C CA . LEU A 1 83 ? -11.133 -3.082 9.341 1.00 91.25 83 LEU A CA 1
ATOM 677 C C . LEU A 1 83 ? -11.572 -2.895 7.880 1.00 91.25 83 LEU A C 1
ATOM 679 O O . LEU A 1 83 ? -11.126 -1.959 7.212 1.00 91.25 83 LEU A O 1
ATOM 683 N N . ILE A 1 84 ? -12.479 -3.743 7.382 1.00 92.06 84 ILE A N 1
ATOM 684 C CA . ILE A 1 84 ? -13.040 -3.615 6.028 1.00 92.06 84 ILE A CA 1
ATOM 685 C C . ILE A 1 84 ? -13.789 -2.286 5.883 1.00 92.06 84 ILE A C 1
ATOM 687 O O . ILE A 1 84 ? -13.627 -1.603 4.866 1.00 92.06 84 ILE A O 1
ATOM 691 N N . LYS A 1 85 ? -14.585 -1.895 6.887 1.00 91.94 85 LYS A N 1
ATOM 692 C CA . LYS A 1 85 ? -15.283 -0.598 6.908 1.00 91.94 85 LYS A CA 1
ATOM 693 C C . LYS A 1 85 ? -14.290 0.563 6.898 1.00 91.94 85 LYS A C 1
ATOM 695 O O . LYS A 1 85 ? -14.393 1.426 6.031 1.00 91.94 85 LYS A O 1
ATOM 700 N N . THR A 1 86 ? -13.284 0.542 7.766 1.00 92.25 86 THR A N 1
ATOM 701 C CA . THR A 1 86 ? -12.236 1.571 7.832 1.00 92.25 86 THR A CA 1
ATOM 702 C C . THR A 1 86 ? -11.489 1.714 6.515 1.00 92.25 86 THR A C 1
ATOM 704 O O . THR A 1 86 ? -11.278 2.829 6.044 1.00 92.25 86 THR A O 1
ATOM 707 N N . ARG A 1 87 ? -11.158 0.601 5.855 1.00 91.50 87 ARG A N 1
ATOM 708 C CA . ARG A 1 87 ? -10.526 0.609 4.532 1.00 91.50 87 ARG A CA 1
ATOM 709 C C . ARG A 1 87 ? -11.403 1.285 3.472 1.00 91.50 87 ARG A C 1
ATOM 711 O O . ARG A 1 87 ? -10.879 2.025 2.646 1.00 91.50 87 ARG A O 1
ATOM 718 N N . ARG A 1 88 ? -12.725 1.072 3.488 1.00 91.69 88 ARG A N 1
ATOM 719 C CA . ARG A 1 88 ? -13.667 1.771 2.584 1.00 91.69 88 ARG A CA 1
ATOM 720 C C . ARG A 1 88 ? -13.778 3.265 2.908 1.00 91.69 88 ARG A C 1
ATOM 722 O O . ARG A 1 88 ? -13.809 4.093 1.997 1.00 91.69 88 ARG A O 1
ATOM 729 N N . SER A 1 89 ? -13.798 3.621 4.190 1.00 89.06 89 SER A N 1
ATOM 730 C CA . SER A 1 89 ? -13.800 5.021 4.629 1.00 89.06 89 SER A CA 1
ATOM 731 C C . SER A 1 89 ? -12.521 5.745 4.201 1.00 89.06 89 SER A C 1
ATOM 733 O O . SER A 1 89 ? -12.592 6.843 3.655 1.00 89.06 89 SER A O 1
ATOM 735 N N . ALA A 1 90 ? -11.361 5.101 4.352 1.00 90.06 90 ALA A N 1
ATOM 736 C CA . ALA A 1 90 ? -10.074 5.623 3.900 1.00 90.06 90 ALA A CA 1
ATOM 737 C C . ALA A 1 90 ? -10.048 5.872 2.384 1.00 90.06 90 ALA A C 1
ATOM 739 O O . ALA A 1 90 ? -9.597 6.924 1.942 1.00 90.06 90 ALA A O 1
ATOM 740 N N . GLU A 1 91 ? -10.585 4.954 1.574 1.00 88.06 91 GLU A N 1
ATOM 741 C CA . GLU A 1 91 ? -10.709 5.175 0.126 1.00 88.06 91 GLU A CA 1
ATOM 742 C C . GLU A 1 91 ? -11.572 6.388 -0.216 1.00 88.06 91 GLU A C 1
ATOM 744 O O . GLU A 1 91 ? -11.254 7.124 -1.148 1.00 88.06 91 GLU A O 1
ATOM 749 N N . THR A 1 92 ? -12.658 6.595 0.529 1.00 88.44 92 THR A N 1
ATOM 750 C CA . THR A 1 92 ? -13.542 7.749 0.335 1.00 88.44 92 THR A CA 1
ATOM 751 C C . THR A 1 92 ? -12.811 9.047 0.675 1.00 88.44 92 THR A C 1
ATOM 753 O O . THR A 1 92 ? -12.874 9.998 -0.098 1.00 88.44 92 THR A O 1
ATOM 756 N N . LEU A 1 93 ? -12.048 9.062 1.773 1.00 85.19 93 LEU A N 1
ATOM 757 C CA . LEU A 1 93 ? -11.247 10.213 2.194 1.00 85.19 93 LEU A CA 1
ATOM 758 C C . LEU A 1 93 ? -10.179 10.584 1.154 1.00 85.19 93 LEU A C 1
ATOM 760 O O . LEU A 1 93 ? -10.048 11.748 0.782 1.00 85.19 93 LEU A O 1
ATOM 764 N N . VAL A 1 94 ? -9.450 9.587 0.647 1.00 83.69 94 VAL A N 1
ATOM 765 C CA . VAL A 1 94 ? -8.395 9.786 -0.358 1.00 83.69 94 VAL A CA 1
ATOM 766 C C . VAL A 1 94 ? -8.976 10.248 -1.700 1.00 83.69 94 VAL A C 1
ATOM 768 O O . VAL A 1 94 ? -8.378 11.089 -2.361 1.00 83.69 94 VAL A O 1
ATOM 771 N N . ARG A 1 95 ? -10.147 9.737 -2.107 1.00 79.00 95 ARG A N 1
ATOM 772 C CA . ARG A 1 95 ? -10.802 10.132 -3.369 1.00 79.00 95 ARG A CA 1
ATOM 773 C C . ARG A 1 95 ? -11.502 11.487 -3.309 1.00 79.00 95 ARG A C 1
ATOM 775 O O . ARG A 1 95 ? -11.586 12.139 -4.336 1.00 79.00 95 ARG A O 1
ATOM 782 N N . GLY A 1 96 ? -12.021 11.885 -2.148 1.00 66.38 96 GLY A N 1
ATOM 783 C CA . GLY A 1 96 ? -12.682 13.182 -1.956 1.00 66.38 96 GLY A CA 1
ATOM 784 C C . GLY A 1 96 ? -11.720 14.360 -1.786 1.00 66.38 96 GLY A C 1
ATOM 785 O O . GLY A 1 96 ? -12.173 15.495 -1.700 1.00 66.38 96 GLY A O 1
ATOM 786 N N . SER A 1 97 ? -10.413 14.090 -1.715 1.00 56.03 97 SER A N 1
ATOM 787 C CA . SER A 1 97 ? -9.353 15.094 -1.541 1.00 56.03 97 SER A CA 1
ATOM 788 C C . SER A 1 97 ? -8.605 15.417 -2.847 1.00 56.03 97 SER A C 1
ATOM 790 O O . SER A 1 97 ? -7.611 16.139 -2.802 1.00 56.03 97 SER A O 1
ATOM 792 N N . ALA A 1 98 ? -9.040 14.845 -3.977 1.00 44.50 98 ALA A N 1
ATOM 793 C CA . ALA A 1 98 ? -8.430 14.977 -5.303 1.00 44.50 98 ALA A CA 1
ATOM 794 C C . ALA A 1 98 ? -9.292 15.819 -6.250 1.00 44.50 98 ALA A C 1
ATOM 796 O O . ALA A 1 98 ? -10.537 15.711 -6.161 1.00 44.50 98 ALA A O 1
#

Organism: NCBI:txid1317064

InterPro domains:
  IPR036397 Ribonuclease H superfamily [G3DSA:3.30.420.10] (1-93)

Sequence (98 aa):
MLKEKVSSAIREKWPGWKRQQYAYKMTMLIYGEVVAAGLEQGWKVKMVCQPHRSPDCNILDLAIFYAIQSIQYRQPTNQIDELIKTRRSAETLVRGSA

Secondary structure (DSSP, 8-state):
-HHHHHHHHHHHHS-SSS---------TT-HHHHHHHHHGGG------PPPTT-GGG-HIIIIIIHHHHHHHHHS---SHHHHHHHHHHHHHHHHTT-

Radius of gyration: 16.29 Å; chains: 1; bounding box: 31×36×42 Å